Protein AF-G9KP72-F1 (afdb_monomer_lite)

Foldseek 3Di:
DVVLVVVPPVSVVVVVVVVVVVVVVVVVVVVVVVCVVVVVVVVVVVVVVVDDDPVVVVVVVVVVVVVVVVVVCCCVPPVVQVVCCVVVVDRVVQVVVLCVVLVVVCVVVVDPVVSLVVNLCSCCPRVVDDPVVSVVD

Radius of gyration: 22.29 Å; chains: 1; bounding box: 50×27×61 Å

InterPro domains:
  IPR001991 Sodium:dicarboxylate symporter [PF00375] (1-137)
  IPR036458 Sodium:dicarboxylate symporter superfamily [G3DSA:1.10.3860.10] (1-137)
  IPR036458 Sodium:dicarboxylate symporter superfamily [SSF118215] (1-137)
  IPR050746 Dicarboxylate/Amino Acid:Cation Symporter [PTHR11958] (1-137)

Structure (mmCIF, N/CA/C/O backbone):
data_AF-G9KP72-F1
#
_entry.id   AF-G9KP72-F1
#
loop_
_atom_site.group_PDB
_atom_site.id
_atom_site.type_symbol
_atom_site.label_atom_id
_atom_site.label_alt_id
_atom_site.label_comp_id
_atom_site.label_asym_id
_atom_site.label_entity_id
_atom_site.label_seq_id
_atom_site.pdbx_PDB_ins_code
_atom_site.Cartn_x
_atom_site.Cartn_y
_atom_site.Cartn_z
_atom_site.occupancy
_atom_site.B_iso_or_equiv
_atom_site.auth_seq_id
_atom_site.auth_comp_id
_atom_site.auth_asym_id
_atom_site.auth_atom_id
_atom_site.pdbx_PDB_model_num
ATOM 1 N N . GLY A 1 1 ? 6.899 -10.472 20.058 1.00 79.12 1 GLY A N 1
ATOM 2 C CA . GLY A 1 1 ? 5.686 -9.645 20.200 1.00 79.12 1 GLY A CA 1
ATOM 3 C C . GLY A 1 1 ? 4.790 -10.146 21.317 1.00 79.12 1 GLY A C 1
ATOM 4 O O . GLY A 1 1 ? 4.956 -9.701 22.440 1.00 79.12 1 GLY A O 1
ATOM 5 N N . PHE A 1 2 ? 3.889 -11.093 21.029 1.00 88.56 2 PHE A N 1
ATOM 6 C CA . PHE A 1 2 ? 2.800 -11.512 21.932 1.00 88.56 2 PHE A CA 1
ATOM 7 C C . PHE A 1 2 ? 3.239 -11.952 23.344 1.00 88.56 2 PHE A C 1
ATOM 9 O O . PHE A 1 2 ? 2.724 -11.432 24.326 1.00 88.56 2 PHE A O 1
ATOM 16 N N . VAL A 1 3 ? 4.219 -12.857 23.468 1.00 90.69 3 VAL A N 1
ATOM 17 C CA . VAL A 1 3 ? 4.688 -13.351 24.783 1.00 90.69 3 VAL A CA 1
ATOM 18 C C . VAL A 1 3 ? 5.346 -12.236 25.603 1.00 90.69 3 VAL A C 1
ATOM 20 O O . VAL A 1 3 ? 4.927 -11.984 26.725 1.00 90.69 3 VAL A O 1
ATOM 23 N N . ILE A 1 4 ? 6.304 -11.510 25.016 1.00 87.31 4 ILE A N 1
ATOM 24 C CA . ILE A 1 4 ? 7.009 -10.388 25.667 1.00 87.31 4 ILE A CA 1
ATOM 25 C C . ILE A 1 4 ? 6.026 -9.273 26.064 1.00 87.31 4 ILE A C 1
ATOM 27 O O . ILE A 1 4 ? 6.127 -8.726 27.156 1.00 87.31 4 ILE A O 1
ATOM 31 N N . GLY A 1 5 ? 5.034 -8.974 25.218 1.00 86.94 5 GLY A N 1
ATOM 32 C CA . GLY A 1 5 ? 3.995 -7.985 25.517 1.00 86.94 5 GLY A CA 1
ATOM 33 C C . GLY A 1 5 ? 3.091 -8.380 26.691 1.00 86.94 5 GLY A C 1
ATOM 34 O O . GLY A 1 5 ? 2.668 -7.514 27.451 1.00 86.94 5 GLY A O 1
ATOM 35 N N . ASN A 1 6 ? 2.847 -9.679 26.890 1.00 91.81 6 ASN A N 1
ATOM 36 C CA . ASN A 1 6 ? 2.063 -10.188 28.020 1.00 91.81 6 ASN A CA 1
ATOM 37 C C . ASN A 1 6 ? 2.849 -10.238 29.345 1.00 91.81 6 ASN A C 1
ATOM 39 O O . ASN A 1 6 ? 2.235 -10.344 30.404 1.00 91.81 6 ASN A O 1
ATOM 43 N N . MET A 1 7 ? 4.182 -10.116 29.316 1.00 90.31 7 MET A N 1
ATOM 44 C CA . MET A 1 7 ? 5.040 -10.115 30.514 1.00 90.31 7 MET A CA 1
ATOM 45 C C . MET A 1 7 ? 5.045 -8.775 31.279 1.00 90.31 7 MET A C 1
ATOM 47 O O . MET A 1 7 ? 5.720 -8.656 32.301 1.00 90.31 7 MET A O 1
ATOM 51 N N . LYS A 1 8 ? 4.281 -7.769 30.821 1.00 85.75 8 LYS A N 1
ATOM 52 C CA . LYS A 1 8 ? 4.166 -6.434 31.443 1.00 85.75 8 LYS A CA 1
ATOM 53 C C . LYS A 1 8 ? 5.555 -5.832 31.730 1.00 85.75 8 LYS A C 1
ATOM 55 O O . LYS A 1 8 ? 6.389 -5.798 30.828 1.00 85.75 8 LYS A O 1
ATOM 60 N N . GLU A 1 9 ? 5.822 -5.388 32.959 1.00 88.38 9 GLU A N 1
ATOM 61 C CA . GLU A 1 9 ? 7.085 -4.738 33.344 1.00 88.38 9 GLU A CA 1
ATOM 62 C C . GLU A 1 9 ? 8.315 -5.636 33.138 1.00 88.38 9 GLU A C 1
ATOM 64 O O . GLU A 1 9 ? 9.378 -5.155 32.758 1.00 88.38 9 GLU A O 1
ATOM 69 N N . GLN A 1 10 ? 8.175 -6.958 33.287 1.00 87.25 10 GLN A N 1
ATOM 70 C CA . GLN A 1 10 ? 9.286 -7.903 33.107 1.00 87.25 10 GLN A CA 1
ATOM 71 C C . GLN A 1 10 ? 9.722 -8.017 31.637 1.00 87.25 10 GLN A C 1
ATOM 73 O O . GLN A 1 10 ? 10.873 -8.339 31.351 1.00 87.25 10 GLN A O 1
ATOM 78 N N . GLY A 1 11 ? 8.812 -7.748 30.695 1.00 88.62 11 GLY A N 1
ATOM 79 C CA . GLY A 1 11 ? 9.099 -7.749 29.259 1.00 88.62 11 GLY A CA 1
ATOM 80 C C . GLY A 1 11 ? 9.684 -6.433 28.742 1.00 88.62 11 GLY A C 1
ATOM 81 O O . GLY A 1 11 ? 10.107 -6.377 27.586 1.00 88.62 11 GLY A O 1
ATOM 82 N N . GLN A 1 12 ? 9.714 -5.379 29.566 1.00 91.56 12 GLN A N 1
ATOM 83 C CA . GLN A 1 12 ? 10.025 -4.026 29.112 1.00 91.56 12 GLN A CA 1
ATOM 84 C C . GLN A 1 12 ? 11.465 -3.888 28.604 1.00 91.56 12 GLN A C 1
ATOM 86 O O . GLN A 1 12 ? 11.660 -3.382 27.504 1.00 91.56 12 GLN A O 1
ATOM 91 N N . ALA A 1 13 ? 12.451 -4.438 29.320 1.00 92.69 13 ALA A N 1
ATOM 92 C CA . ALA A 1 13 ? 13.853 -4.396 28.893 1.00 92.69 13 ALA A CA 1
ATOM 93 C C . ALA A 1 13 ? 14.075 -5.068 27.523 1.00 92.69 13 ALA A C 1
ATOM 95 O O . ALA A 1 13 ? 14.804 -4.559 26.675 1.00 92.69 13 ALA A O 1
ATOM 96 N N . LEU A 1 14 ? 13.401 -6.198 27.277 1.00 92.44 14 LEU A N 1
ATOM 97 C CA . LEU A 1 14 ? 13.451 -6.892 25.987 1.00 92.44 14 LEU A CA 1
ATOM 98 C C . LEU A 1 14 ? 12.752 -6.090 24.888 1.00 92.44 14 LEU A C 1
ATOM 100 O O . LEU A 1 14 ? 13.260 -6.021 23.772 1.00 92.44 14 LEU A O 1
ATOM 104 N N . LYS A 1 15 ? 11.602 -5.477 25.187 1.00 91.62 15 LYS A N 1
ATOM 105 C CA . LYS A 1 15 ? 10.891 -4.619 24.235 1.00 91.62 15 LYS A CA 1
ATOM 106 C C . LYS A 1 15 ? 11.761 -3.429 23.816 1.00 91.62 15 LYS A C 1
ATOM 108 O O . LYS A 1 15 ? 11.959 -3.232 22.625 1.00 91.62 15 LYS A O 1
ATOM 113 N N . GLU A 1 16 ? 12.327 -2.703 24.776 1.00 93.75 16 GLU A N 1
ATOM 114 C CA . GLU A 1 16 ? 13.190 -1.541 24.524 1.00 93.75 16 GLU A CA 1
ATOM 115 C C . GLU A 1 16 ? 14.461 -1.916 23.752 1.00 93.75 16 GLU A C 1
ATOM 117 O O . GLU A 1 16 ? 14.889 -1.180 22.860 1.00 93.75 16 GLU A O 1
ATOM 122 N N . PHE A 1 17 ? 15.033 -3.092 24.031 1.00 95.38 17 PHE A N 1
ATOM 123 C CA . PHE A 1 17 ? 16.137 -3.636 23.245 1.00 95.38 17 PHE A CA 1
ATOM 124 C C . PHE A 1 17 ? 15.741 -3.860 21.778 1.00 95.38 17 PHE A C 1
ATOM 126 O O . PHE A 1 17 ? 16.443 -3.396 20.879 1.00 95.38 17 PHE A O 1
ATOM 133 N N . PHE A 1 18 ? 14.618 -4.540 21.519 1.00 95.12 18 PHE A N 1
ATOM 134 C CA . PHE A 1 18 ? 14.159 -4.795 20.149 1.00 95.12 18 PHE A CA 1
ATOM 135 C C . PHE A 1 18 ? 13.741 -3.516 19.417 1.00 95.12 18 PHE A C 1
ATOM 137 O O . PHE A 1 18 ? 14.024 -3.397 18.226 1.00 95.12 18 PHE A O 1
ATOM 144 N N . ASP A 1 19 ? 13.134 -2.551 20.110 1.00 94.81 19 ASP A N 1
ATOM 145 C CA . ASP A 1 19 ? 12.788 -1.245 19.542 1.00 94.81 19 ASP A CA 1
ATOM 146 C C . ASP A 1 19 ? 14.060 -0.475 19.142 1.00 94.81 19 ASP A C 1
ATOM 148 O O . ASP A 1 19 ? 14.156 0.038 18.025 1.00 94.81 19 ASP A O 1
ATOM 152 N N . SER A 1 20 ? 15.085 -0.476 20.002 1.00 95.31 20 SER A N 1
ATOM 153 C CA . SER A 1 20 ? 16.383 0.152 19.710 1.00 95.31 20 SER A CA 1
ATOM 154 C C . SER A 1 20 ? 17.113 -0.535 18.553 1.00 95.31 20 SER A C 1
ATOM 156 O O . SER A 1 20 ? 17.703 0.128 17.699 1.00 95.31 20 SER A O 1
ATOM 158 N N . LEU A 1 21 ? 17.058 -1.869 18.496 1.00 96.56 21 LEU A N 1
ATOM 159 C CA . LEU A 1 21 ? 17.626 -2.648 17.398 1.00 96.56 21 LEU A CA 1
ATOM 160 C C . LEU A 1 21 ? 16.917 -2.338 16.074 1.00 96.56 21 LEU A C 1
ATOM 162 O O . LEU A 1 21 ? 17.579 -2.144 15.056 1.00 96.56 21 LEU A O 1
ATOM 166 N N . ASN A 1 22 ? 15.586 -2.261 16.085 1.00 95.25 22 ASN A N 1
ATOM 167 C CA . ASN A 1 22 ? 14.805 -1.901 14.908 1.00 95.25 22 ASN A CA 1
ATOM 168 C C . ASN A 1 22 ? 15.168 -0.496 14.407 1.00 95.25 22 ASN A C 1
ATOM 170 O O . ASN A 1 22 ? 15.411 -0.320 13.217 1.00 95.25 22 ASN A O 1
ATOM 174 N N . GLU A 1 23 ? 15.293 0.483 15.305 1.00 95.44 23 GLU A N 1
ATOM 175 C CA . GLU A 1 23 ? 15.733 1.840 14.955 1.00 95.44 23 GLU A CA 1
ATOM 176 C C . GLU A 1 23 ? 17.136 1.842 14.321 1.00 95.44 23 GLU A C 1
ATOM 178 O O . GLU A 1 23 ? 17.363 2.488 13.296 1.00 95.44 23 GLU A O 1
ATOM 183 N N . ALA A 1 24 ? 18.078 1.066 14.867 1.00 96.69 24 ALA A N 1
ATOM 184 C CA . ALA A 1 24 ? 19.413 0.925 14.288 1.00 96.69 24 ALA A CA 1
ATOM 185 C C . ALA A 1 24 ? 19.376 0.316 12.872 1.00 96.69 24 ALA A C 1
ATOM 187 O O . ALA A 1 24 ? 20.048 0.814 11.965 1.00 96.69 24 ALA A O 1
ATOM 188 N N . ILE A 1 25 ? 18.557 -0.721 12.658 1.00 97.25 25 ILE A N 1
ATOM 189 C CA . ILE A 1 25 ? 18.369 -1.351 11.343 1.00 97.25 25 ILE A CA 1
ATOM 190 C C . ILE A 1 25 ? 17.744 -0.361 10.356 1.00 97.25 25 ILE A C 1
ATOM 192 O O . ILE A 1 25 ? 18.225 -0.240 9.233 1.00 97.25 25 ILE A O 1
ATOM 196 N N . MET A 1 26 ? 16.720 0.392 10.761 1.00 95.50 26 MET A N 1
ATOM 197 C CA . MET A 1 26 ? 16.074 1.381 9.893 1.00 95.50 26 MET A CA 1
ATOM 198 C C . MET A 1 26 ? 17.045 2.484 9.456 1.00 95.50 26 MET A C 1
ATOM 200 O O . MET A 1 26 ? 17.040 2.883 8.290 1.00 95.50 26 MET A O 1
ATOM 204 N N . ARG A 1 27 ? 17.946 2.926 10.345 1.00 94.75 27 ARG A N 1
ATOM 205 C CA . ARG A 1 27 ? 19.024 3.863 9.983 1.00 94.75 27 ARG A CA 1
ATOM 206 C C . ARG A 1 27 ? 20.005 3.258 8.986 1.00 94.75 27 ARG A C 1
ATOM 208 O O . ARG A 1 27 ? 20.395 3.936 8.039 1.00 94.75 27 ARG A O 1
ATOM 215 N N . LEU A 1 28 ? 20.375 1.990 9.158 1.00 95.81 28 LEU A N 1
ATOM 216 C CA . LEU A 1 28 ? 21.225 1.285 8.198 1.00 95.81 28 LEU A CA 1
ATOM 217 C C . LEU A 1 28 ? 20.547 1.171 6.823 1.00 95.81 28 LEU A C 1
ATOM 219 O O . LEU A 1 28 ? 21.178 1.454 5.808 1.00 95.81 28 LEU A O 1
ATOM 223 N N . VAL A 1 29 ? 19.258 0.820 6.781 1.00 96.31 29 VAL A N 1
ATOM 224 C CA . VAL A 1 29 ? 18.470 0.774 5.539 1.00 96.31 29 VAL A CA 1
ATOM 225 C C . VAL A 1 29 ? 18.460 2.140 4.854 1.00 96.31 29 VAL A C 1
ATOM 227 O O . VAL A 1 29 ? 18.666 2.206 3.645 1.00 96.31 29 VAL A O 1
ATOM 230 N N . ALA A 1 30 ? 18.300 3.235 5.604 1.00 94.31 30 ALA A N 1
ATOM 231 C CA . ALA A 1 30 ? 18.357 4.585 5.044 1.00 94.31 30 ALA A CA 1
ATOM 232 C C . ALA A 1 30 ? 19.718 4.887 4.392 1.00 94.31 30 ALA A C 1
ATOM 234 O O . ALA A 1 30 ? 19.759 5.431 3.290 1.00 94.31 3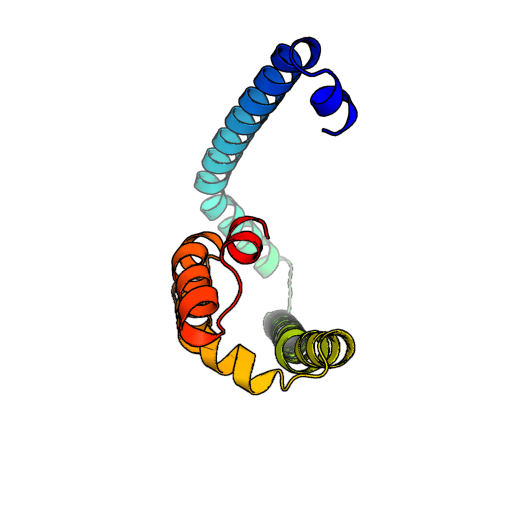0 ALA A O 1
ATOM 235 N N . VAL A 1 31 ? 20.827 4.484 5.022 1.00 95.19 31 VAL A N 1
ATOM 236 C CA . VAL A 1 31 ? 22.172 4.613 4.437 1.00 95.19 31 VAL A CA 1
ATOM 237 C C . VAL A 1 31 ? 22.290 3.790 3.153 1.00 95.19 31 VAL A C 1
ATOM 239 O O . VAL A 1 31 ? 22.754 4.305 2.141 1.00 95.19 31 VAL A O 1
ATOM 242 N N . ILE A 1 32 ? 21.820 2.540 3.142 1.00 95.31 32 ILE A N 1
ATOM 243 C CA . ILE A 1 32 ? 21.837 1.692 1.938 1.00 95.31 32 ILE A CA 1
ATOM 244 C C . ILE A 1 32 ? 21.004 2.322 0.814 1.00 95.31 32 ILE A C 1
ATOM 246 O O . ILE A 1 32 ? 21.442 2.333 -0.335 1.00 95.31 32 ILE A O 1
ATOM 250 N N . MET A 1 33 ? 19.844 2.906 1.131 1.00 95.19 33 MET A N 1
ATOM 251 C CA . MET A 1 33 ? 19.013 3.603 0.147 1.00 95.19 33 MET A CA 1
ATOM 252 C C . MET A 1 33 ? 19.713 4.815 -0.478 1.00 95.19 33 MET A C 1
ATOM 254 O O . MET A 1 33 ? 19.458 5.101 -1.642 1.00 95.19 33 MET A O 1
ATOM 258 N N . TRP A 1 34 ? 20.634 5.484 0.225 1.00 94.62 34 TRP A N 1
ATOM 259 C CA . TRP A 1 34 ? 21.472 6.537 -0.368 1.00 94.62 34 TRP A CA 1
ATOM 260 C C . TRP A 1 34 ? 22.466 6.000 -1.406 1.00 94.62 34 TRP A C 1
ATOM 262 O O . TRP A 1 34 ? 22.751 6.686 -2.387 1.00 94.62 34 TRP A O 1
ATOM 272 N N . TYR A 1 35 ? 22.971 4.776 -1.228 1.00 94.00 35 TYR A N 1
ATOM 273 C CA . TYR A 1 35 ? 23.854 4.111 -2.197 1.00 94.00 35 TYR A CA 1
ATOM 274 C C . TYR A 1 35 ? 23.090 3.387 -3.318 1.00 94.00 35 TYR A C 1
ATOM 276 O O . TYR A 1 35 ? 23.651 3.136 -4.388 1.00 94.00 35 TYR A O 1
ATOM 284 N N . ALA A 1 36 ? 21.809 3.074 -3.104 1.00 94.88 36 ALA A N 1
ATOM 285 C CA . ALA A 1 36 ? 20.972 2.340 -4.048 1.00 94.88 36 ALA A CA 1
ATOM 286 C C . ALA A 1 36 ? 20.920 2.940 -5.469 1.00 94.88 36 ALA A C 1
ATOM 288 O O . ALA A 1 36 ? 20.999 2.149 -6.406 1.00 94.88 36 ALA A O 1
ATOM 289 N N . PRO A 1 37 ? 20.861 4.272 -5.696 1.00 93.88 37 PRO A N 1
ATOM 290 C CA . PRO A 1 37 ? 20.826 4.836 -7.047 1.00 93.88 37 PRO A CA 1
ATOM 291 C C . PRO A 1 37 ? 22.026 4.418 -7.899 1.00 93.88 37 PRO A C 1
ATOM 293 O O . PRO A 1 37 ? 21.867 4.093 -9.074 1.00 93.88 37 PRO A O 1
ATOM 296 N N . LEU A 1 38 ? 23.217 4.362 -7.295 1.00 95.75 38 LEU A N 1
ATOM 297 C CA . LEU A 1 38 ? 24.431 3.932 -7.981 1.00 95.75 38 LEU A CA 1
ATOM 298 C C . LEU A 1 38 ? 24.374 2.434 -8.307 1.00 95.75 38 LEU A C 1
ATOM 300 O O . LEU A 1 38 ? 24.662 2.037 -9.432 1.00 95.75 38 LEU A O 1
ATOM 304 N N . GLY A 1 39 ? 23.949 1.605 -7.348 1.00 93.00 39 GLY A N 1
ATOM 305 C CA . GLY A 1 39 ? 23.794 0.163 -7.557 1.00 93.00 39 GLY A CA 1
ATOM 306 C C . GLY A 1 39 ? 22.757 -0.173 -8.633 1.00 93.00 39 GLY A C 1
ATOM 307 O O . GLY A 1 39 ? 23.029 -0.971 -9.525 1.00 93.00 39 GLY A O 1
ATOM 308 N N . ILE A 1 40 ? 21.593 0.479 -8.594 1.00 94.94 40 ILE A N 1
ATOM 309 C CA . ILE A 1 40 ? 20.509 0.295 -9.567 1.00 94.94 40 ILE A CA 1
ATOM 310 C C . ILE A 1 40 ? 20.971 0.698 -10.971 1.00 94.94 40 ILE A C 1
ATOM 312 O O . ILE A 1 40 ? 20.674 -0.020 -11.922 1.00 94.94 40 ILE A O 1
ATOM 316 N N . LEU A 1 41 ? 21.740 1.784 -11.111 1.00 93.81 41 LEU A N 1
ATOM 317 C CA . LEU A 1 41 ? 22.288 2.206 -12.402 1.00 93.81 41 LEU A CA 1
ATOM 318 C C . LEU A 1 41 ? 23.135 1.099 -13.041 1.00 93.81 41 LEU A C 1
ATOM 320 O O . LEU A 1 41 ? 22.904 0.744 -14.196 1.00 93.81 41 LEU A O 1
ATOM 324 N N . PHE A 1 42 ? 24.074 0.516 -12.291 1.00 94.00 42 PHE A N 1
ATOM 325 C CA . PHE A 1 42 ? 24.917 -0.566 -12.807 1.00 94.00 42 PHE A CA 1
ATOM 326 C C . PHE A 1 42 ? 24.141 -1.863 -13.049 1.00 94.00 42 PHE A C 1
ATOM 328 O O . PHE A 1 42 ? 24.413 -2.552 -14.028 1.00 94.00 42 PHE A O 1
ATOM 335 N N . LEU A 1 43 ? 23.154 -2.185 -12.208 1.00 91.62 43 LEU A N 1
ATOM 336 C CA . LEU A 1 43 ? 22.298 -3.359 -12.402 1.00 91.62 43 LEU A CA 1
ATOM 337 C C . LEU A 1 43 ? 21.449 -3.244 -13.672 1.00 91.62 43 LEU A C 1
ATOM 339 O O . LEU A 1 43 ? 21.370 -4.204 -14.435 1.00 91.62 43 LEU A O 1
ATOM 343 N N . ILE A 1 44 ? 20.849 -2.076 -13.924 1.00 88.88 44 ILE A N 1
ATOM 344 C CA . ILE A 1 44 ? 20.077 -1.820 -15.146 1.00 88.88 44 ILE A CA 1
ATOM 345 C C . ILE A 1 44 ? 21.001 -1.859 -16.365 1.00 88.88 44 ILE A C 1
ATOM 347 O O . ILE A 1 44 ? 20.679 -2.529 -17.342 1.00 88.88 44 ILE A O 1
ATOM 351 N N . ALA A 1 45 ? 22.164 -1.201 -16.304 1.00 87.31 45 ALA A N 1
ATOM 352 C CA . ALA A 1 45 ? 23.135 -1.219 -17.396 1.00 87.31 45 ALA A CA 1
ATOM 353 C C . ALA A 1 45 ? 23.622 -2.644 -17.710 1.00 87.31 45 ALA A C 1
ATOM 355 O O . ALA A 1 45 ? 23.643 -3.041 -18.872 1.00 87.31 45 ALA A O 1
ATOM 356 N N . GLY A 1 46 ? 23.944 -3.440 -16.686 1.00 87.56 46 GLY A N 1
ATOM 357 C CA . GLY A 1 46 ? 24.324 -4.843 -16.848 1.00 87.56 46 GLY A CA 1
ATOM 358 C C . GLY A 1 46 ? 23.206 -5.681 -17.467 1.00 87.56 46 GLY A C 1
ATOM 359 O O . GLY A 1 46 ? 23.451 -6.424 -18.412 1.00 87.56 46 GLY A O 1
ATOM 360 N N . LYS A 1 47 ? 21.960 -5.500 -17.008 1.00 84.12 47 LYS A N 1
ATOM 361 C CA . LYS A 1 47 ? 20.797 -6.202 -17.571 1.00 84.12 47 LYS A CA 1
ATOM 362 C C . LYS A 1 47 ? 20.508 -5.831 -19.019 1.00 84.12 47 LYS A C 1
ATOM 364 O O . LYS A 1 47 ? 20.067 -6.685 -19.774 1.00 84.12 47 LYS A O 1
ATOM 369 N N . ILE A 1 48 ? 20.775 -4.591 -19.407 1.00 83.56 48 ILE A N 1
ATOM 370 C CA . ILE A 1 48 ? 20.664 -4.145 -20.796 1.00 83.56 48 ILE A CA 1
ATOM 371 C C . ILE A 1 48 ? 21.723 -4.821 -21.679 1.00 83.56 48 ILE A C 1
ATOM 373 O O . ILE A 1 48 ? 21.401 -5.266 -22.773 1.00 83.56 48 ILE A O 1
ATOM 377 N N . VAL A 1 49 ? 22.974 -4.911 -21.215 1.00 85.44 49 VAL A N 1
ATOM 378 C CA . VAL A 1 49 ? 24.085 -5.494 -21.993 1.00 85.44 49 VAL A CA 1
ATOM 379 C C . VAL A 1 49 ? 23.961 -7.013 -22.144 1.00 85.44 49 VAL A C 1
ATOM 381 O O . VAL A 1 49 ? 24.346 -7.554 -23.175 1.00 85.44 49 VAL A O 1
ATOM 384 N N . GLU A 1 50 ? 23.416 -7.708 -21.143 1.00 80.50 50 GLU A N 1
ATOM 385 C CA . GLU A 1 50 ? 23.181 -9.160 -21.195 1.00 80.50 50 GLU A CA 1
ATOM 386 C C . GLU A 1 50 ? 22.110 -9.579 -22.217 1.00 80.50 50 GLU A C 1
ATOM 388 O O . GLU A 1 50 ? 21.969 -10.773 -22.479 1.00 80.50 50 GLU A O 1
ATOM 393 N N . MET A 1 51 ? 21.323 -8.647 -22.764 1.00 72.44 51 MET A N 1
ATOM 394 C CA . MET A 1 51 ? 20.112 -8.982 -23.515 1.00 72.44 51 MET A CA 1
ATOM 395 C C . MET A 1 51 ? 20.160 -8.477 -24.960 1.00 72.44 51 MET A C 1
ATOM 397 O O . MET A 1 51 ? 20.476 -7.323 -25.231 1.00 72.44 51 MET A O 1
ATOM 401 N N . GLU A 1 52 ? 19.814 -9.364 -25.895 1.00 68.19 52 GLU A N 1
ATOM 402 C CA . GLU A 1 52 ? 19.925 -9.123 -27.340 1.00 68.19 52 GLU A CA 1
ATOM 403 C C . GLU A 1 52 ? 18.778 -8.266 -27.913 1.00 68.19 52 GLU A C 1
ATOM 405 O O . GLU A 1 52 ? 18.969 -7.610 -28.936 1.00 68.19 52 GLU A O 1
ATOM 410 N N . ASP A 1 53 ? 17.604 -8.228 -27.260 1.00 76.31 53 ASP A N 1
ATOM 411 C CA . ASP A 1 53 ? 16.418 -7.515 -27.760 1.00 76.31 53 ASP A CA 1
ATOM 412 C C . ASP A 1 53 ? 15.721 -6.660 -26.682 1.00 76.31 53 ASP A C 1
ATOM 414 O O . ASP A 1 53 ? 14.981 -7.135 -25.813 1.00 76.31 53 ASP A O 1
ATOM 418 N N . MET A 1 54 ? 15.931 -5.348 -26.782 1.00 70.81 54 MET A N 1
ATOM 419 C CA . MET A 1 54 ? 15.342 -4.328 -25.910 1.00 70.81 54 MET A CA 1
ATOM 420 C C . MET A 1 54 ? 13.812 -4.225 -26.046 1.00 70.81 54 MET A C 1
ATOM 422 O O . MET A 1 54 ? 13.134 -3.802 -25.105 1.00 70.81 54 MET A O 1
ATOM 426 N N . GLY A 1 55 ? 13.251 -4.618 -27.197 1.00 73.31 55 GLY A N 1
ATOM 427 C CA . GLY A 1 55 ? 11.810 -4.586 -27.450 1.00 73.31 55 GLY A CA 1
ATOM 428 C C . GLY A 1 55 ? 11.048 -5.623 -26.625 1.00 73.31 55 GLY A C 1
ATOM 429 O O . GLY A 1 55 ? 9.944 -5.353 -26.146 1.00 73.31 55 GLY A O 1
ATOM 430 N N . VAL A 1 56 ? 11.669 -6.779 -26.377 1.00 76.38 56 VAL A N 1
ATOM 431 C CA . VAL A 1 56 ? 11.084 -7.863 -25.575 1.00 76.38 56 VAL A CA 1
ATOM 432 C C . VAL A 1 56 ? 10.952 -7.453 -24.106 1.00 76.38 56 VAL A C 1
ATOM 434 O O . VAL A 1 56 ? 9.898 -7.664 -23.508 1.00 76.38 56 VAL A O 1
ATOM 437 N N . ILE A 1 57 ? 11.968 -6.799 -23.531 1.00 76.94 57 ILE A N 1
ATOM 438 C CA . ILE A 1 57 ? 11.932 -6.324 -22.136 1.00 76.94 57 ILE A CA 1
ATOM 439 C C . ILE A 1 57 ? 10.898 -5.213 -21.968 1.00 76.94 57 ILE A C 1
ATOM 441 O O . ILE A 1 57 ? 10.105 -5.249 -21.028 1.00 76.94 57 ILE A O 1
ATOM 445 N N . GLY A 1 58 ? 10.874 -4.240 -22.885 1.00 80.88 58 GLY A N 1
ATOM 446 C CA . GLY A 1 58 ? 9.882 -3.166 -22.861 1.00 80.88 58 GLY A CA 1
ATOM 447 C C . GLY A 1 58 ? 8.454 -3.714 -22.897 1.00 80.88 58 GLY A C 1
ATOM 448 O O . GLY A 1 58 ? 7.615 -3.304 -22.095 1.00 80.88 58 GLY A O 1
ATOM 449 N N . GLY A 1 59 ? 8.201 -4.708 -23.756 1.00 86.62 59 GLY A N 1
ATOM 450 C CA . GLY A 1 59 ? 6.922 -5.412 -23.822 1.00 86.62 59 GLY A CA 1
ATOM 451 C C . GLY A 1 59 ? 6.587 -6.181 -22.540 1.00 86.62 59 GLY A C 1
ATOM 452 O O . GLY A 1 59 ? 5.471 -6.076 -22.036 1.00 86.62 59 GLY A O 1
ATOM 453 N N . GLN A 1 60 ? 7.546 -6.912 -21.967 1.00 86.88 60 GLN A N 1
ATOM 454 C CA . GLN A 1 60 ? 7.343 -7.663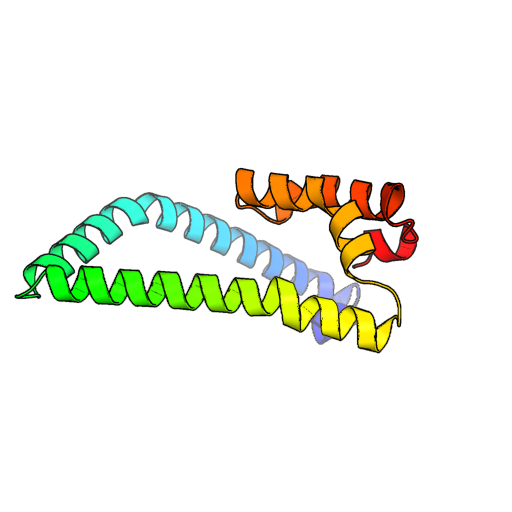 -20.723 1.00 86.88 60 GLN A CA 1
ATOM 455 C C . GLN A 1 60 ? 7.086 -6.751 -19.518 1.00 86.88 60 GLN A C 1
ATOM 457 O O . GLN A 1 60 ? 6.167 -7.015 -18.742 1.00 86.88 60 GLN A O 1
ATOM 462 N N . LEU A 1 61 ? 7.841 -5.658 -19.374 1.00 89.19 61 LEU A N 1
ATOM 463 C CA . LEU A 1 61 ? 7.623 -4.661 -18.325 1.00 89.19 61 LEU A CA 1
ATOM 464 C C . LEU A 1 61 ? 6.270 -3.972 -18.492 1.00 89.19 61 LEU A C 1
ATOM 466 O O . LEU A 1 61 ? 5.540 -3.832 -17.514 1.00 89.19 61 LEU A O 1
ATOM 470 N N . ALA A 1 62 ? 5.894 -3.608 -19.720 1.00 90.44 62 ALA A N 1
ATOM 471 C CA . ALA A 1 62 ? 4.582 -3.034 -19.993 1.00 90.44 62 ALA A CA 1
ATOM 472 C C . ALA A 1 62 ? 3.456 -4.008 -19.614 1.00 90.44 62 ALA A C 1
ATOM 474 O O . ALA A 1 62 ? 2.524 -3.622 -18.910 1.00 90.44 62 ALA A O 1
ATOM 475 N N . MET A 1 63 ? 3.564 -5.283 -20.003 1.00 93.56 63 MET A N 1
ATOM 476 C CA . MET A 1 63 ? 2.584 -6.311 -19.639 1.00 93.56 63 MET A CA 1
ATOM 477 C C . MET A 1 63 ? 2.520 -6.544 -18.129 1.00 93.56 63 MET A C 1
ATOM 479 O O . MET A 1 63 ? 1.426 -6.691 -17.582 1.00 93.56 63 MET A O 1
ATOM 483 N N . TYR A 1 64 ? 3.660 -6.525 -17.437 1.00 94.94 64 TYR A N 1
ATOM 484 C CA . TYR A 1 64 ? 3.708 -6.576 -15.978 1.00 94.94 64 TYR A CA 1
ATOM 485 C C . TYR A 1 64 ? 2.972 -5.383 -15.352 1.00 94.94 64 TYR A C 1
ATOM 487 O O . TYR A 1 64 ? 2.066 -5.580 -14.542 1.00 94.94 64 TYR A O 1
ATOM 495 N N . THR A 1 65 ? 3.286 -4.153 -15.770 1.00 95.12 65 THR A N 1
ATOM 496 C CA . THR A 1 65 ? 2.638 -2.933 -15.270 1.00 95.12 65 THR A CA 1
ATOM 497 C C . THR A 1 65 ? 1.131 -2.960 -15.506 1.00 95.12 65 THR A C 1
ATOM 499 O O . THR A 1 65 ? 0.364 -2.689 -14.583 1.00 95.12 65 THR A O 1
ATOM 502 N N . VAL A 1 66 ? 0.688 -3.340 -16.707 1.00 97.12 66 VAL A N 1
ATOM 503 C CA . VAL A 1 66 ? -0.738 -3.477 -17.031 1.00 97.12 66 VAL A CA 1
ATOM 504 C C . VAL A 1 66 ? -1.398 -4.516 -16.129 1.00 97.12 66 VAL A C 1
ATOM 506 O O . VAL A 1 66 ? -2.457 -4.248 -15.569 1.00 97.12 66 VAL A O 1
ATOM 509 N N . THR A 1 67 ? -0.760 -5.670 -15.925 1.00 97.31 67 THR A N 1
ATOM 510 C CA . THR A 1 67 ? -1.291 -6.741 -15.069 1.00 97.31 67 THR A CA 1
ATOM 511 C C . THR A 1 67 ? -1.464 -6.271 -13.625 1.00 97.31 67 THR A C 1
ATOM 513 O O . THR A 1 67 ? -2.513 -6.504 -13.025 1.00 97.31 67 THR A O 1
ATOM 516 N N . VAL A 1 68 ? -0.476 -5.558 -13.076 1.00 97.62 68 VAL A N 1
ATOM 517 C CA . VAL A 1 68 ? -0.546 -4.998 -11.719 1.00 97.62 68 VAL A CA 1
ATOM 518 C C . VAL A 1 68 ? -1.659 -3.955 -11.613 1.00 97.62 68 VAL A C 1
ATOM 520 O O . VAL A 1 68 ? -2.470 -4.031 -10.693 1.00 97.62 68 VAL A O 1
ATOM 523 N N . ILE A 1 69 ? -1.748 -3.016 -12.561 1.00 97.00 69 ILE A N 1
ATOM 524 C CA . ILE A 1 69 ? -2.791 -1.977 -12.560 1.00 97.00 69 ILE A CA 1
ATOM 525 C C . ILE A 1 69 ? -4.183 -2.609 -12.644 1.00 97.00 69 ILE A C 1
ATOM 527 O O . ILE A 1 69 ? -5.063 -2.260 -11.860 1.00 97.00 69 ILE A O 1
ATOM 531 N N . VAL A 1 70 ? -4.385 -3.566 -13.551 1.00 97.94 70 VAL A N 1
ATOM 532 C CA . VAL A 1 70 ? -5.661 -4.281 -13.693 1.00 97.94 70 VAL A CA 1
ATOM 533 C C . VAL A 1 70 ? -5.994 -5.048 -12.414 1.00 97.94 70 VAL A C 1
ATOM 535 O O . VAL A 1 70 ? -7.126 -4.967 -11.940 1.00 97.94 70 VAL A O 1
ATOM 538 N N . GLY A 1 71 ? -5.020 -5.734 -11.812 1.00 98.06 71 GLY A N 1
ATOM 539 C CA . GLY A 1 71 ? -5.202 -6.436 -10.541 1.00 98.06 71 GLY A CA 1
ATOM 540 C C . GLY A 1 71 ? -5.627 -5.500 -9.407 1.00 98.06 71 GLY A C 1
ATOM 541 O O . GLY A 1 71 ? -6.587 -5.792 -8.692 1.00 98.06 71 GLY A O 1
ATOM 542 N N . LEU A 1 72 ? -4.972 -4.342 -9.281 1.00 96.75 72 LEU A N 1
ATOM 543 C CA . LEU A 1 72 ? -5.316 -3.322 -8.288 1.00 96.75 72 LEU A CA 1
ATOM 544 C C . LEU A 1 72 ? -6.705 -2.723 -8.534 1.00 96.75 72 LEU A C 1
ATOM 546 O O . LEU A 1 72 ? -7.461 -2.547 -7.581 1.00 96.75 72 LEU A O 1
ATOM 550 N N . LEU A 1 73 ? -7.077 -2.462 -9.790 1.00 96.44 73 LEU A N 1
ATOM 551 C CA . LEU A 1 73 ? -8.409 -1.963 -10.143 1.00 96.44 73 LEU A CA 1
ATOM 552 C C . LEU A 1 73 ? -9.501 -2.984 -9.821 1.00 96.44 73 LEU A C 1
ATOM 554 O O . LEU A 1 73 ? -10.495 -2.630 -9.192 1.00 96.44 73 LEU A O 1
ATOM 558 N N . ILE A 1 74 ? -9.311 -4.255 -10.181 1.00 97.56 74 ILE A N 1
ATOM 559 C CA . ILE A 1 74 ? -10.244 -5.333 -9.826 1.00 97.56 74 ILE A CA 1
ATOM 560 C C . ILE A 1 74 ? -10.383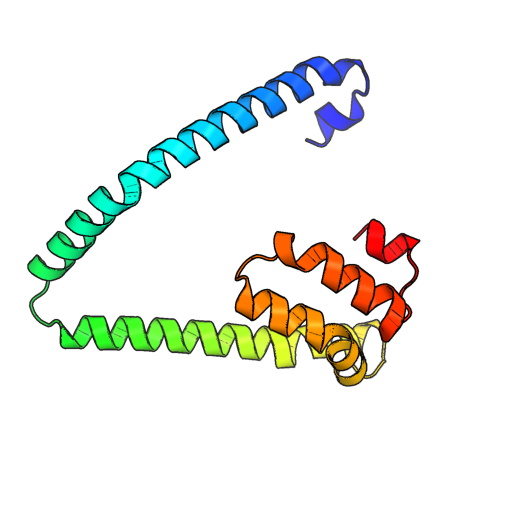 -5.424 -8.304 1.00 97.56 74 ILE A C 1
ATOM 562 O O . ILE A 1 74 ? -11.495 -5.519 -7.781 1.00 97.56 74 ILE A O 1
ATOM 566 N N . HIS A 1 75 ? -9.273 -5.348 -7.572 1.00 96.62 75 HIS A N 1
ATOM 567 C CA . HIS A 1 75 ? -9.308 -5.404 -6.118 1.00 96.62 75 HIS A CA 1
ATOM 568 C C . HIS A 1 75 ? -10.062 -4.209 -5.507 1.00 96.62 75 HIS A C 1
ATOM 570 O O . HIS A 1 75 ? -10.942 -4.396 -4.666 1.00 96.62 75 HIS A O 1
ATOM 576 N N . ALA A 1 76 ? -9.776 -2.992 -5.974 1.00 94.44 76 ALA A N 1
ATOM 577 C CA . ALA A 1 76 ? -10.363 -1.760 -5.456 1.00 94.44 76 ALA A CA 1
ATOM 578 C C . ALA A 1 76 ? -11.842 -1.565 -5.835 1.00 94.44 76 ALA A C 1
ATOM 580 O O . ALA A 1 76 ? -12.605 -1.021 -5.041 1.00 94.44 76 ALA A O 1
ATOM 581 N N . VAL A 1 77 ? -12.255 -2.000 -7.030 1.00 94.88 77 VAL A N 1
ATOM 582 C CA . VAL A 1 77 ? -13.590 -1.734 -7.607 1.00 94.88 77 VAL A CA 1
ATOM 583 C C . VAL A 1 77 ? -14.539 -2.923 -7.441 1.00 94.88 77 VAL A C 1
ATOM 585 O O . VAL A 1 77 ? -15.749 -2.729 -7.357 1.00 94.88 77 VAL A O 1
ATOM 588 N N . ILE A 1 78 ? -14.024 -4.153 -7.368 1.00 95.38 78 ILE A N 1
ATOM 589 C CA . ILE A 1 78 ? -14.851 -5.365 -7.283 1.00 95.38 78 ILE A CA 1
ATOM 590 C C . ILE A 1 78 ? -14.701 -6.020 -5.913 1.00 95.38 78 ILE A C 1
ATOM 592 O O . ILE A 1 78 ? -15.689 -6.156 -5.198 1.00 95.38 78 ILE A O 1
ATOM 596 N N . VAL A 1 79 ? -13.482 -6.397 -5.515 1.00 97.50 79 VAL A N 1
ATOM 597 C CA . VAL A 1 79 ? -13.272 -7.221 -4.310 1.00 97.50 79 VAL A CA 1
ATOM 598 C C . VAL A 1 79 ? -13.641 -6.466 -3.031 1.00 97.50 79 VAL A C 1
ATOM 600 O O . VAL A 1 79 ? -14.459 -6.956 -2.251 1.00 97.50 79 VAL A O 1
ATOM 603 N N . LEU A 1 80 ? -13.084 -5.269 -2.818 1.00 96.00 80 LEU A N 1
ATOM 604 C CA . LEU A 1 80 ? -13.356 -4.477 -1.613 1.00 96.00 80 LEU A CA 1
ATOM 605 C C . LEU A 1 80 ? -14.822 -4.005 -1.526 1.00 96.00 80 LEU A C 1
ATOM 607 O O . LEU A 1 80 ? -15.426 -4.180 -0.464 1.00 96.00 80 LEU A O 1
ATOM 611 N N . PRO A 1 81 ? -15.452 -3.480 -2.599 1.00 95.12 81 PRO A N 1
ATOM 612 C CA . PRO A 1 81 ? -16.859 -3.076 -2.558 1.00 95.12 81 PRO A CA 1
ATOM 613 C C . PRO A 1 81 ? -17.811 -4.254 -2.343 1.00 95.12 81 PRO A C 1
ATOM 615 O O . PRO A 1 81 ? -18.779 -4.122 -1.593 1.00 95.12 81 PRO A O 1
ATOM 618 N N . LEU A 1 82 ? -17.527 -5.417 -2.943 1.00 96.06 82 LEU A N 1
ATOM 619 C CA . LEU A 1 82 ? -18.311 -6.634 -2.736 1.00 96.06 82 LEU A CA 1
ATOM 620 C C . LEU A 1 82 ? -18.216 -7.119 -1.288 1.00 96.06 82 LEU A C 1
ATOM 622 O O . LEU A 1 82 ? -19.240 -7.435 -0.685 1.00 96.06 82 LEU A O 1
ATOM 626 N N . LEU A 1 83 ? -17.010 -7.141 -0.712 1.00 96.94 83 LEU A N 1
ATOM 627 C CA . LEU A 1 83 ? -16.803 -7.513 0.688 1.00 96.94 83 LEU A CA 1
ATOM 628 C C . LEU A 1 83 ? -17.543 -6.549 1.623 1.00 96.94 83 LEU A C 1
ATOM 630 O O . LEU A 1 83 ? -18.256 -6.992 2.525 1.00 96.94 83 LEU A O 1
ATOM 634 N N . TYR A 1 84 ? -17.447 -5.240 1.370 1.00 96.00 84 TYR A N 1
ATOM 635 C CA . TYR A 1 84 ? -18.188 -4.229 2.122 1.00 96.00 84 TYR A CA 1
ATOM 636 C C . TYR A 1 84 ? -19.700 -4.457 2.040 1.00 96.00 84 TYR A C 1
ATOM 638 O O . TYR A 1 84 ? -20.380 -4.438 3.067 1.00 96.00 84 TYR A O 1
ATOM 646 N N . PHE A 1 85 ? -20.234 -4.708 0.842 1.00 96.25 85 PHE A N 1
ATOM 647 C CA . PHE A 1 85 ? -21.657 -4.968 0.642 1.00 96.25 85 PHE A CA 1
ATOM 648 C C . PHE A 1 85 ? -22.108 -6.262 1.333 1.00 96.25 85 PHE A C 1
ATOM 650 O O . PHE A 1 85 ? -23.161 -6.281 1.963 1.00 96.25 85 PHE A O 1
ATOM 657 N N . LEU A 1 86 ? -21.311 -7.330 1.282 1.00 97.12 86 LEU A N 1
ATOM 658 C CA . LEU A 1 86 ? -21.652 -8.611 1.903 1.00 97.12 86 LEU A CA 1
ATOM 659 C C . LEU A 1 86 ? -21.738 -8.500 3.433 1.00 97.12 86 LEU A C 1
ATOM 661 O O . LEU A 1 86 ? -22.656 -9.059 4.035 1.00 97.12 86 LEU A O 1
ATOM 665 N N . VAL A 1 87 ? -20.822 -7.748 4.049 1.00 97.06 87 VAL A N 1
ATOM 666 C CA . VAL A 1 87 ? -20.755 -7.579 5.509 1.00 97.06 87 VAL A CA 1
ATOM 667 C C . VAL A 1 87 ? -21.744 -6.525 6.013 1.00 97.06 87 VAL A C 1
ATOM 669 O O . VAL A 1 87 ? -22.468 -6.766 6.975 1.00 97.06 87 VAL A O 1
ATOM 672 N N . THR A 1 88 ? -21.788 -5.349 5.383 1.00 94.50 88 THR A N 1
ATOM 673 C CA . THR A 1 88 ? -22.568 -4.201 5.885 1.00 94.50 88 THR A CA 1
ATOM 674 C C . THR A 1 88 ? -23.962 -4.095 5.273 1.00 94.50 88 THR A C 1
ATOM 676 O O . THR A 1 88 ? -24.814 -3.398 5.824 1.00 94.50 88 THR A O 1
ATOM 679 N N . ARG A 1 89 ? -24.196 -4.750 4.125 1.00 94.62 89 ARG A N 1
ATOM 680 C CA . ARG A 1 89 ? -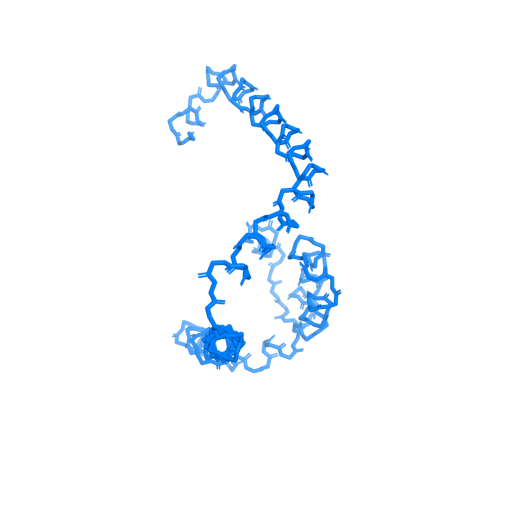25.399 -4.625 3.282 1.00 94.62 89 ARG A CA 1
ATOM 681 C C . ARG A 1 89 ? -25.769 -3.184 2.920 1.00 94.62 89 ARG A C 1
ATOM 683 O O . ARG A 1 89 ? -26.935 -2.879 2.682 1.00 94.62 89 ARG A O 1
ATOM 690 N N . LYS A 1 90 ? -24.775 -2.293 2.862 1.00 92.31 90 LYS A N 1
ATOM 691 C CA . LYS A 1 90 ? -24.916 -0.895 2.434 1.00 92.31 90 LYS A CA 1
ATOM 692 C C . LYS A 1 90 ? -24.228 -0.664 1.097 1.00 92.31 90 LYS A C 1
ATOM 694 O O . LYS A 1 90 ? -23.321 -1.400 0.722 1.00 92.31 90 LYS A O 1
ATOM 699 N N . ASN A 1 91 ? -24.651 0.381 0.387 1.00 93.69 91 ASN A N 1
ATOM 700 C CA . ASN A 1 91 ? -24.074 0.744 -0.903 1.00 93.69 91 ASN A CA 1
ATOM 701 C C . ASN A 1 91 ? -22.602 1.202 -0.740 1.00 93.69 91 ASN A C 1
ATOM 703 O O . ASN A 1 91 ? -22.375 2.265 -0.154 1.00 93.69 91 ASN A O 1
ATOM 707 N N . PRO A 1 92 ? -21.611 0.455 -1.268 1.00 93.44 92 PRO A N 1
ATOM 708 C CA . PRO A 1 92 ? -20.193 0.795 -1.128 1.00 93.44 92 PRO A CA 1
ATOM 709 C C . PRO A 1 92 ? -19.804 2.069 -1.887 1.00 93.44 92 PRO A C 1
ATOM 711 O O . PRO A 1 92 ? -18.885 2.771 -1.476 1.00 93.44 92 PRO A O 1
ATOM 714 N N . TRP A 1 93 ? -20.509 2.414 -2.967 1.00 94.00 93 TRP A N 1
ATOM 715 C CA . TRP A 1 93 ? -20.164 3.570 -3.800 1.00 94.00 93 TRP A CA 1
ATOM 716 C C . TRP A 1 93 ? -20.392 4.901 -3.085 1.00 94.00 93 TRP A C 1
ATOM 718 O O . TRP A 1 93 ? -19.622 5.839 -3.272 1.00 94.00 93 TRP A O 1
ATOM 728 N N . VAL A 1 94 ? -21.397 4.966 -2.207 1.00 93.31 94 VAL A N 1
ATOM 729 C CA . VAL A 1 94 ? -21.638 6.141 -1.353 1.00 93.31 94 VAL A CA 1
ATOM 730 C C . VAL A 1 94 ? -20.496 6.307 -0.349 1.00 93.31 94 VAL A C 1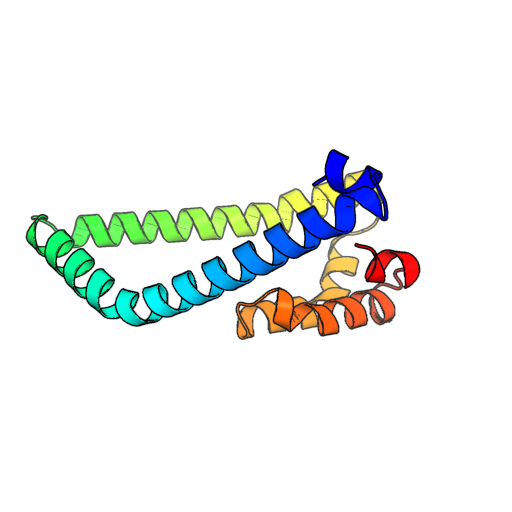
ATOM 732 O O . VAL A 1 94 ? -19.990 7.410 -0.163 1.00 93.31 94 VAL A O 1
ATOM 735 N N . PHE A 1 95 ? -20.036 5.198 0.237 1.00 94.12 95 PHE A N 1
ATOM 736 C CA . PHE A 1 95 ? -18.919 5.192 1.181 1.00 94.12 95 PHE A CA 1
ATOM 737 C C . PHE A 1 95 ? -17.596 5.613 0.521 1.00 94.12 95 PHE A C 1
ATOM 739 O O . PHE A 1 95 ? -16.846 6.412 1.080 1.00 94.12 95 PHE A O 1
ATOM 746 N N . ILE A 1 96 ? -17.322 5.117 -0.689 1.00 94.44 96 ILE A N 1
ATOM 747 C CA . ILE A 1 96 ? -16.143 5.509 -1.475 1.00 94.44 96 ILE A CA 1
ATOM 748 C C . ILE A 1 96 ? -16.222 6.990 -1.868 1.00 94.44 96 ILE A C 1
ATOM 750 O O . ILE A 1 96 ? -15.214 7.692 -1.793 1.00 94.44 96 ILE A O 1
ATOM 754 N N . GLY A 1 97 ? -17.412 7.492 -2.217 1.00 94.12 97 GLY A N 1
ATOM 755 C CA . GLY A 1 97 ? -17.636 8.909 -2.509 1.00 94.12 97 GLY A CA 1
ATOM 756 C C . GLY A 1 97 ? -17.222 9.828 -1.356 1.00 94.12 97 GLY A C 1
ATOM 757 O O . GLY A 1 97 ? -16.543 10.827 -1.584 1.00 94.12 97 GLY A O 1
ATOM 758 N N . GLY A 1 98 ? -17.526 9.450 -0.110 1.00 93.25 98 GLY A N 1
ATOM 759 C CA . GLY A 1 98 ? -17.086 10.193 1.075 1.00 93.25 98 GLY A CA 1
ATOM 760 C C . GLY A 1 98 ? -15.571 10.168 1.320 1.00 93.25 98 GLY A C 1
ATOM 761 O O . GLY A 1 98 ? -15.057 11.048 2.009 1.00 93.25 98 GLY A O 1
ATOM 762 N N . LEU A 1 99 ? -14.838 9.219 0.726 1.00 95.19 99 LEU A N 1
ATOM 763 C CA . LEU A 1 99 ? -13.377 9.076 0.826 1.00 95.19 99 LEU A CA 1
ATOM 764 C C . LEU A 1 99 ? -12.606 9.674 -0.360 1.00 95.19 99 LEU A C 1
ATOM 766 O O . LEU A 1 99 ? -11.375 9.645 -0.358 1.00 95.19 99 LEU A O 1
ATOM 770 N N . LEU A 1 100 ? -13.288 10.226 -1.366 1.00 94.25 100 LEU A N 1
ATOM 771 C CA . LEU A 1 100 ? -12.663 10.642 -2.625 1.00 94.25 100 LEU A CA 1
ATOM 772 C C . LEU A 1 100 ? -11.485 11.614 -2.427 1.00 94.25 100 LEU A C 1
ATOM 774 O O . LEU A 1 100 ? -10.452 11.472 -3.077 1.00 94.25 100 LEU A O 1
ATOM 778 N N . GLN A 1 101 ? -11.595 12.554 -1.483 1.00 93.69 101 GLN A N 1
ATOM 779 C CA . GLN A 1 101 ? -10.514 13.491 -1.157 1.00 93.69 101 GLN A CA 1
ATOM 780 C C . GLN A 1 101 ? -9.257 12.780 -0.624 1.00 93.69 101 GLN A C 1
ATOM 782 O O . GLN A 1 101 ? -8.136 13.125 -1.010 1.00 93.69 101 GLN A O 1
ATOM 787 N N . ALA A 1 102 ? -9.431 11.781 0.244 1.00 94.00 102 ALA A N 1
ATOM 788 C CA . ALA A 1 102 ? -8.329 10.977 0.765 1.00 94.00 102 ALA A CA 1
ATOM 789 C C . ALA A 1 102 ? -7.680 10.140 -0.347 1.00 94.00 102 ALA A C 1
ATOM 791 O O . ALA A 1 102 ? -6.456 10.095 -0.434 1.00 94.00 102 ALA A O 1
ATOM 792 N N . LEU A 1 103 ? -8.485 9.556 -1.244 1.00 93.69 103 LEU A N 1
ATOM 793 C CA . LEU A 1 103 ? -7.999 8.772 -2.385 1.00 93.69 103 LEU A CA 1
ATOM 794 C C . LEU A 1 103 ? -7.176 9.618 -3.368 1.00 93.69 103 LEU A C 1
ATOM 796 O O . LEU A 1 103 ? -6.088 9.209 -3.766 1.00 93.69 103 LEU A O 1
ATOM 800 N N . ILE A 1 104 ? -7.654 10.815 -3.720 1.00 94.06 104 ILE A N 1
ATOM 801 C CA . ILE A 1 104 ? -6.922 11.739 -4.602 1.00 94.06 104 ILE A CA 1
ATOM 802 C C . ILE A 1 104 ? -5.610 12.172 -3.949 1.00 94.06 104 ILE A C 1
ATOM 804 O O . ILE A 1 104 ? -4.569 12.214 -4.603 1.00 94.06 104 ILE A O 1
ATOM 808 N N . THR A 1 105 ? -5.640 12.453 -2.645 1.00 93.50 105 THR A N 1
ATOM 809 C CA . THR A 1 105 ? -4.423 12.827 -1.926 1.00 93.50 105 THR A CA 1
ATOM 810 C C . THR A 1 105 ? -3.439 11.661 -1.875 1.00 93.50 105 THR A C 1
ATOM 812 O O . THR A 1 105 ? -2.251 11.880 -2.069 1.00 93.50 105 THR A O 1
ATOM 815 N N . ALA A 1 106 ? -3.912 10.426 -1.691 1.00 93.00 106 ALA A N 1
ATOM 816 C CA . ALA A 1 106 ? -3.059 9.238 -1.647 1.00 93.00 106 ALA A CA 1
ATOM 817 C C . ALA A 1 106 ? -2.376 8.973 -2.984 1.00 93.00 106 ALA A C 1
ATOM 819 O O . ALA A 1 106 ? -1.206 8.594 -3.010 1.00 93.00 106 ALA A O 1
ATOM 820 N N . LEU A 1 107 ? -3.072 9.249 -4.086 1.00 92.62 107 LEU A N 1
ATOM 821 C CA . LEU A 1 107 ? -2.478 9.210 -5.414 1.00 92.62 107 LEU A CA 1
ATOM 822 C C . LEU A 1 107 ? -1.392 10.286 -5.577 1.00 92.62 107 LEU A C 1
ATOM 824 O O . LEU A 1 107 ? -0.313 9.996 -6.085 1.00 92.62 107 LEU A O 1
ATOM 828 N N . GLY A 1 108 ? -1.654 11.512 -5.115 1.00 92.88 108 GLY A N 1
ATOM 829 C CA . GLY A 1 108 ? -0.714 12.629 -5.237 1.00 92.88 108 GLY A CA 1
ATOM 830 C C . GLY A 1 108 ? 0.527 12.508 -4.348 1.00 92.88 108 GLY A C 1
ATOM 831 O O . GLY A 1 108 ? 1.619 12.878 -4.767 1.00 92.88 108 GLY A O 1
ATOM 832 N N . THR A 1 109 ? 0.384 11.982 -3.129 1.00 92.69 109 THR A N 1
ATOM 833 C CA . THR A 1 109 ? 1.498 11.839 -2.177 1.00 92.69 109 THR A CA 1
ATOM 834 C C . THR A 1 109 ? 2.228 10.507 -2.303 1.00 92.69 109 THR A C 1
ATOM 836 O O . THR A 1 109 ? 3.351 10.395 -1.818 1.00 92.69 109 THR A O 1
ATOM 839 N N . SER A 1 110 ? 1.596 9.488 -2.906 1.00 91.50 110 SER A N 1
ATOM 840 C CA . SER A 1 110 ? 2.103 8.108 -2.977 1.00 91.50 110 SER A CA 1
ATOM 841 C C . SER A 1 110 ? 2.520 7.530 -1.612 1.00 91.50 110 SER A C 1
ATOM 843 O O . SER A 1 110 ? 3.382 6.656 -1.532 1.00 91.50 110 SER A O 1
ATOM 845 N N . SER A 1 111 ? 1.914 8.015 -0.519 1.00 88.62 111 SER A N 1
ATOM 846 C CA . SER A 1 111 ? 2.225 7.599 0.852 1.00 88.62 111 SER A CA 1
ATOM 847 C C . SER A 1 111 ? 0.963 7.462 1.697 1.00 88.62 111 SER A C 1
ATOM 849 O O . SER A 1 111 ? 0.272 8.443 1.977 1.00 88.62 111 SER A O 1
ATOM 851 N N . SER A 1 112 ? 0.689 6.240 2.159 1.00 89.88 112 SER A N 1
ATOM 852 C CA . SER A 1 112 ? -0.488 5.931 2.980 1.00 89.88 112 SER A CA 1
ATOM 853 C C . SER A 1 112 ? -0.448 6.599 4.360 1.00 89.88 112 SER A C 1
ATOM 855 O O . SER A 1 112 ? -1.488 7.015 4.873 1.00 89.88 112 SER A O 1
ATOM 857 N N . SER A 1 113 ? 0.739 6.754 4.962 1.00 88.94 113 SER A N 1
ATOM 858 C CA . SER A 1 113 ? 0.888 7.418 6.266 1.00 88.94 113 SER A CA 1
ATOM 859 C C . SER A 1 113 ? 0.647 8.924 6.169 1.00 88.94 113 SER A C 1
ATOM 861 O O . SER A 1 113 ? 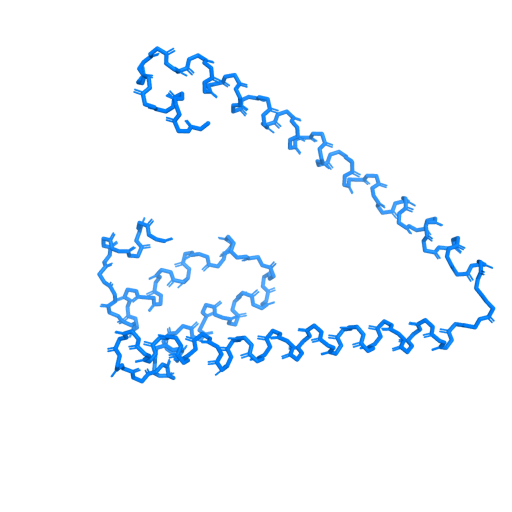0.033 9.507 7.062 1.00 88.94 113 SER A O 1
ATOM 863 N N . ALA A 1 114 ? 1.040 9.544 5.053 1.00 88.56 114 ALA A N 1
ATOM 864 C CA . ALA A 1 114 ? 0.770 10.956 4.796 1.00 88.56 114 ALA A CA 1
ATOM 865 C C . ALA A 1 114 ? -0.734 11.243 4.621 1.00 88.56 114 ALA A C 1
ATOM 867 O O . ALA A 1 114 ? -1.192 12.346 4.909 1.00 88.56 114 ALA A O 1
ATOM 868 N N . THR A 1 115 ? -1.521 10.257 4.178 1.00 91.88 115 THR A N 1
ATOM 869 C CA . THR A 1 115 ? -2.966 10.419 3.926 1.00 91.88 115 THR A CA 1
ATOM 870 C C . THR A 1 115 ? -3.870 10.052 5.087 1.00 91.88 115 THR A C 1
ATOM 872 O O . THR A 1 115 ? -5.069 10.333 5.055 1.00 91.88 115 THR A O 1
ATOM 875 N N . LEU A 1 116 ? -3.312 9.441 6.124 1.00 92.25 116 LEU A N 1
ATOM 876 C CA . LEU A 1 116 ? -4.024 9.016 7.319 1.00 92.25 116 LEU A CA 1
ATOM 877 C C . LEU A 1 116 ? -4.860 10.138 7.982 1.00 92.25 116 LEU A C 1
ATOM 879 O O . LEU A 1 116 ? -6.048 9.904 8.214 1.00 92.25 116 LEU A O 1
ATOM 883 N N . PRO A 1 117 ? -4.354 11.376 8.200 1.00 91.44 117 PRO A N 1
ATOM 884 C CA . PRO A 1 117 ? -5.166 12.434 8.817 1.00 91.44 117 PRO A CA 1
ATOM 885 C C . PRO A 1 117 ? -6.379 12.844 7.967 1.00 91.44 117 PRO A C 1
ATOM 887 O O . PRO A 1 117 ? -7.452 13.119 8.504 1.00 91.44 117 PRO A O 1
ATOM 890 N N . ILE A 1 118 ? -6.237 12.852 6.639 1.00 93.75 118 ILE A N 1
ATOM 891 C CA . ILE A 1 118 ? -7.332 13.187 5.714 1.00 93.75 118 ILE A CA 1
ATOM 892 C C . ILE A 1 118 ? -8.346 12.043 5.673 1.00 93.75 118 ILE A C 1
ATOM 894 O O . ILE A 1 118 ? -9.550 12.283 5.669 1.00 93.75 118 ILE A O 1
ATOM 898 N N . THR A 1 119 ? -7.864 10.801 5.722 1.00 94.69 119 THR A N 1
ATOM 899 C CA . THR A 1 119 ? -8.710 9.604 5.767 1.00 94.69 119 THR A CA 1
ATOM 900 C C . THR A 1 119 ? -9.604 9.610 7.005 1.00 94.69 119 THR A C 1
ATOM 902 O O . THR A 1 119 ? -10.812 9.426 6.872 1.00 94.69 119 THR A O 1
ATOM 905 N N . PHE A 1 120 ? -9.063 9.908 8.193 1.00 94.81 120 PHE A N 1
ATOM 906 C CA . PHE A 1 120 ? -9.873 10.024 9.411 1.00 94.81 120 PHE A CA 1
ATOM 907 C C . PHE A 1 120 ? -10.924 11.120 9.319 1.00 94.81 120 PHE A C 1
ATOM 909 O O . PHE A 1 120 ? -12.079 10.878 9.664 1.00 94.81 120 PHE A O 1
ATOM 916 N N . LYS A 1 121 ? -10.557 12.296 8.803 1.00 94.06 121 LYS A N 1
ATOM 917 C CA . LYS A 1 121 ? -11.511 13.387 8.613 1.00 94.06 121 LYS A CA 1
ATOM 918 C C . LYS A 1 121 ? -12.664 12.967 7.696 1.00 94.06 121 LYS A C 1
ATOM 920 O O . LYS A 1 121 ? -13.821 13.131 8.063 1.00 94.06 121 LYS A O 1
ATOM 925 N N . CYS A 1 122 ? -12.363 12.362 6.547 1.00 94.44 122 CYS A N 1
ATOM 926 C CA . CYS A 1 122 ? -13.380 11.867 5.619 1.00 94.44 122 CYS A CA 1
ATOM 927 C C . CYS A 1 122 ? -14.266 10.768 6.238 1.00 94.44 122 CYS A C 1
ATOM 929 O O . CYS A 1 122 ? -15.477 10.766 6.027 1.00 94.44 122 CYS A O 1
ATOM 931 N N . LEU A 1 123 ? -13.695 9.849 7.022 1.00 95.31 123 LEU A N 1
ATOM 932 C CA . LEU A 1 123 ? -14.465 8.795 7.691 1.00 95.31 123 LEU A CA 1
ATOM 933 C C . LEU A 1 123 ? -15.406 9.346 8.770 1.00 95.31 123 LEU A C 1
ATOM 935 O O . LEU A 1 123 ? -16.559 8.919 8.836 1.00 95.31 123 LEU A O 1
ATOM 939 N N . GLU A 1 124 ? -14.930 10.277 9.598 1.00 95.56 124 GLU A N 1
ATOM 940 C CA . GLU A 1 124 ? -15.710 10.869 10.690 1.00 95.56 124 GLU A CA 1
ATOM 941 C C . GLU A 1 124 ? -16.772 11.855 10.169 1.00 95.56 124 GLU A C 1
ATOM 943 O O . GLU A 1 124 ? -17.916 11.806 10.616 1.00 95.56 124 GLU A O 1
ATOM 948 N N . GLU A 1 125 ? -16.419 12.736 9.225 1.00 94.56 125 GLU A N 1
ATOM 949 C CA . GLU A 1 125 ? -17.293 13.826 8.760 1.00 94.56 125 GLU A CA 1
ATOM 950 C C . GLU A 1 125 ? -18.205 13.417 7.594 1.00 94.56 125 GLU A C 1
ATOM 952 O O . GLU A 1 125 ? -19.394 13.726 7.621 1.00 94.56 125 GLU A O 1
ATOM 957 N N . ASN A 1 126 ? -17.687 12.701 6.587 1.00 94.69 126 ASN A N 1
ATOM 958 C CA . ASN A 1 126 ? -18.464 12.382 5.379 1.00 94.69 126 ASN A CA 1
ATOM 959 C C . ASN A 1 126 ? -19.220 11.055 5.513 1.00 94.69 126 ASN A C 1
ATOM 961 O O . ASN A 1 126 ? -20.364 10.946 5.078 1.00 94.69 126 ASN A O 1
ATOM 965 N N . ASN A 1 127 ? -18.585 10.044 6.116 1.00 92.88 127 ASN A N 1
ATOM 966 C CA . ASN A 1 127 ? -19.154 8.696 6.242 1.00 92.88 127 ASN A CA 1
ATOM 967 C C . ASN A 1 127 ? -19.771 8.410 7.622 1.00 92.88 127 ASN A C 1
ATOM 969 O O . ASN A 1 127 ? -20.387 7.357 7.799 1.00 92.88 127 ASN A O 1
ATOM 973 N N . GLY A 1 128 ? -19.625 9.326 8.587 1.00 91.88 128 GLY A N 1
ATOM 974 C CA . GLY A 1 128 ? -20.249 9.237 9.910 1.00 91.88 128 GLY A CA 1
ATOM 975 C C . GLY A 1 128 ? -19.791 8.041 10.748 1.00 91.88 128 GLY A C 1
ATOM 976 O O . GLY A 1 128 ? -20.575 7.504 11.532 1.00 91.88 128 GLY A O 1
ATOM 977 N N . VAL A 1 129 ? -18.555 7.573 10.562 1.00 93.88 129 VAL A N 1
ATOM 978 C CA . VAL A 1 129 ? -18.005 6.445 11.328 1.00 93.88 129 VAL A CA 1
ATOM 979 C C . VAL A 1 129 ? -17.652 6.902 12.749 1.00 93.88 129 VAL A C 1
ATOM 981 O O . VAL A 1 129 ? -17.109 7.988 12.948 1.00 93.88 129 VAL A O 1
ATOM 984 N N . ASP A 1 130 ? -17.957 6.072 13.754 1.00 94.75 130 ASP A N 1
ATOM 985 C CA . ASP A 1 130 ? -17.669 6.371 15.164 1.00 94.75 130 ASP A CA 1
ATOM 986 C C . ASP A 1 130 ? -16.160 6.572 15.387 1.00 94.75 130 ASP A C 1
ATOM 988 O O . ASP A 1 130 ? -15.343 5.721 15.019 1.00 94.75 130 ASP A O 1
ATOM 992 N N . LYS A 1 131 ? -15.801 7.677 16.051 1.00 91.50 131 LYS A N 1
ATOM 993 C CA . LYS A 1 131 ? -14.408 8.065 16.330 1.00 91.50 131 LYS A CA 1
ATOM 994 C C . LYS A 1 131 ? -13.626 7.011 17.111 1.00 91.50 131 LYS A C 1
ATOM 996 O O . LYS A 1 131 ? -12.405 6.945 17.019 1.00 91.50 131 LYS A O 1
ATOM 1001 N N . ARG A 1 132 ? -14.315 6.195 17.914 1.00 91.44 132 ARG A N 1
ATOM 1002 C CA . ARG A 1 132 ? -13.701 5.094 18.668 1.00 91.44 132 ARG A CA 1
ATOM 1003 C C . ARG A 1 132 ? -13.210 3.986 17.744 1.00 91.44 132 ARG A C 1
ATOM 1005 O O . ARG A 1 132 ? -12.220 3.345 18.064 1.00 91.44 132 ARG A O 1
ATOM 1012 N N . VAL A 1 133 ? -13.888 3.775 16.614 1.00 91.19 133 VAL A N 1
ATOM 1013 C CA . VAL A 1 133 ? -13.508 2.769 15.616 1.00 91.19 133 VAL A CA 1
ATOM 1014 C C . VAL A 1 133 ? -12.438 3.329 14.688 1.00 91.19 133 VAL A C 1
ATOM 1016 O O . VAL A 1 133 ? -11.418 2.677 14.501 1.00 91.19 133 VAL A O 1
ATOM 1019 N N . THR A 1 134 ? -12.621 4.548 14.167 1.00 89.44 134 THR A N 1
ATOM 1020 C CA . THR A 1 134 ? -11.649 5.163 13.245 1.00 89.44 134 THR A CA 1
ATOM 1021 C C . THR A 1 134 ? -10.279 5.355 13.879 1.00 89.44 134 THR A C 1
ATOM 1023 O O . THR A 1 134 ? -9.284 5.228 13.197 1.00 89.44 134 THR A O 1
ATOM 1026 N N . ARG A 1 135 ? -10.192 5.652 15.178 1.00 85.19 135 ARG A N 1
ATOM 1027 C CA . ARG A 1 135 ? -8.897 5.871 15.849 1.00 85.19 135 ARG A CA 1
ATOM 1028 C C . ARG A 1 135 ? -8.223 4.589 16.330 1.00 85.19 135 ARG A C 1
ATOM 1030 O O . ARG A 1 135 ? -7.097 4.656 16.816 1.00 85.19 135 ARG A O 1
ATOM 1037 N N . PHE A 1 136 ? -8.926 3.462 16.265 1.00 89.50 136 PHE A N 1
ATOM 1038 C CA . PHE A 1 136 ? -8.409 2.160 16.678 1.00 89.50 136 PHE A CA 1
ATOM 1039 C C . PHE A 1 136 ? -7.940 1.318 15.488 1.00 89.50 136 PHE A C 1
ATOM 1041 O O . PHE A 1 136 ? -6.930 0.627 15.608 1.00 89.50 136 PHE A O 1
ATOM 1048 N N . VAL A 1 137 ? -8.685 1.365 14.377 1.00 86.38 137 VAL A N 1
ATOM 1049 C CA . VAL A 1 137 ? -8.406 0.648 13.121 1.00 86.38 137 VAL A CA 1
ATOM 1050 C C . VAL A 1 137 ? -7.604 1.533 12.179 1.00 86.38 137 VAL A C 1
ATOM 1052 O O . VAL A 1 137 ? -6.572 1.046 11.674 1.00 86.38 137 VAL A O 1
#

Organism: Mustela putorius furo (NCBI:txid9669)

Sequence (137 aa):
GFVIGNMKEQGQALKEFFDSLNEAIMRLVAVIMWYAPLGILFLIAGKIVEMEDMGVIGGQLAMYTVTVIVGLLIHAVIVLPLLYFLVTRKNPWVFIGGLLQALITALGTSSSSATLPITFKCLEENNGVDKRVTRFV

pLDDT: mean 91.83, std 5.66, range [68.19, 98.06]

Secondary structure (DSSP, 8-state):
-HHHHHTGGGGHHHHHHHHHHHHHHHHHHHHHHHHHHHHHHHHHHHHHHT-S-HHHHHHHHHHHHHHHHHHHHHIIIIIHHHHHHHHH-S-HHHHHHHTHHHHHHHHHH--HHHHHHHHHHIIIIIS---HHHHTT-